Protein AF-A0A8T4HX37-F1 (afdb_monomer_lite)

Secondary structure (DSSP, 8-state):
----GGGGB-TTSPBPPHHHHHHHHHH-----TTSPPPPPPPP----THHHHHHHHHHHHHHHHHHTS-GGGGT---SS-----

pLDDT: mean 77.77, std 12.91, range [50.03, 96.44]

Structure (mmCIF, N/CA/C/O backbone):
data_AF-A0A8T4HX37-F1
#
_entry.id   AF-A0A8T4HX37-F1
#
loop_
_atom_site.group_PDB
_atom_site.id
_atom_site.type_symbol
_atom_site.label_atom_id
_atom_site.label_alt_id
_atom_site.label_comp_id
_atom_site.label_asym_id
_atom_site.label_entity_id
_atom_site.label_seq_id
_atom_site.pdbx_PDB_ins_code
_atom_site.Cartn_x
_atom_site.Cartn_y
_atom_site.Cartn_z
_atom_site.occupancy
_atom_site.B_iso_or_equiv
_atom_site.auth_seq_id
_atom_site.auth_comp_id
_atom_site.auth_asym_id
_atom_site.auth_atom_id
_atom_site.pdbx_PDB_model_num
ATOM 1 N N . LEU A 1 1 ? -29.249 11.894 20.168 1.00 52.62 1 LEU A N 1
ATOM 2 C CA . LEU A 1 1 ? -28.169 11.702 19.169 1.00 52.62 1 LEU A CA 1
ATOM 3 C C . LEU A 1 1 ? -27.000 10.994 19.847 1.00 52.62 1 LEU A C 1
ATOM 5 O O . LEU A 1 1 ? -26.135 11.686 20.343 1.00 52.62 1 LEU A O 1
ATOM 9 N N . GLY A 1 2 ? -27.035 9.659 19.911 1.00 63.44 2 GLY A N 1
ATOM 10 C CA . GLY A 1 2 ? -25.947 8.681 20.115 1.00 63.44 2 GLY A CA 1
ATOM 11 C C . GLY A 1 2 ? -24.730 8.895 21.033 1.00 63.44 2 GLY A C 1
ATOM 12 O O . GLY A 1 2 ? -24.086 7.899 21.292 1.00 63.44 2 GLY A O 1
ATOM 13 N N . ALA A 1 3 ? -24.357 10.080 21.506 1.00 66.75 3 ALA A N 1
ATOM 14 C CA . ALA A 1 3 ? -23.234 10.289 22.415 1.00 66.75 3 ALA A CA 1
ATOM 15 C C . ALA A 1 3 ? -23.587 11.393 23.415 1.00 66.75 3 ALA A C 1
ATOM 17 O O . ALA A 1 3 ? -23.942 12.507 23.018 1.00 66.75 3 ALA A O 1
ATOM 18 N N . SER A 1 4 ? -23.499 11.072 24.703 1.00 69.56 4 SER A N 1
ATOM 19 C CA . SER A 1 4 ? -23.677 12.018 25.801 1.00 69.56 4 SER A CA 1
ATOM 20 C C . SER A 1 4 ? -22.457 12.937 25.942 1.00 69.56 4 SER A C 1
ATOM 22 O O . SER A 1 4 ? -21.331 12.583 25.590 1.00 69.56 4 SER A O 1
ATOM 24 N N . GLU A 1 5 ? -22.664 14.146 26.464 1.00 69.44 5 GLU A N 1
ATOM 25 C CA . GLU A 1 5 ? -21.580 15.114 26.691 1.00 69.44 5 GLU A CA 1
ATOM 26 C C . GLU A 1 5 ? -20.527 14.585 27.684 1.00 69.44 5 GLU A C 1
ATOM 28 O O . GLU A 1 5 ? -19.330 14.828 27.519 1.00 69.44 5 GLU A O 1
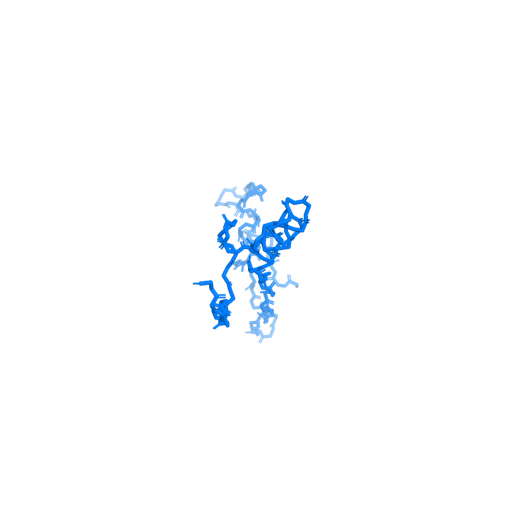ATOM 33 N N . SER A 1 6 ? -20.951 13.761 28.646 1.00 72.31 6 SER A N 1
ATOM 34 C CA . SER A 1 6 ? -20.078 13.078 29.607 1.00 72.31 6 SER A CA 1
ATOM 35 C C . SER A 1 6 ? -19.097 12.104 28.952 1.00 72.31 6 SER A C 1
ATOM 37 O O . SER A 1 6 ? -18.023 11.864 29.501 1.00 72.31 6 SER A O 1
ATOM 39 N N . ALA A 1 7 ? -19.382 11.586 27.751 1.00 71.00 7 ALA A N 1
ATOM 40 C CA . ALA A 1 7 ? -18.429 10.756 27.013 1.00 71.00 7 ALA A CA 1
ATOM 41 C C . ALA A 1 7 ? -17.131 11.516 26.665 1.00 71.00 7 ALA A C 1
ATOM 43 O O . ALA A 1 7 ? -16.061 10.908 26.515 1.00 71.00 7 ALA A O 1
ATOM 44 N N . PHE A 1 8 ? -17.204 12.848 26.600 1.00 75.12 8 PHE A N 1
ATOM 45 C CA . PHE A 1 8 ? -16.109 13.748 26.240 1.00 75.12 8 PHE A CA 1
ATOM 46 C C . PHE A 1 8 ? -15.470 14.458 27.442 1.00 75.12 8 PHE A C 1
ATOM 48 O O . PHE A 1 8 ? -14.581 15.286 27.243 1.00 75.12 8 PHE A O 1
ATOM 55 N N . GLN A 1 9 ? -15.872 14.115 28.669 1.00 82.75 9 GLN A N 1
ATOM 56 C CA . GLN A 1 9 ? -15.330 14.678 29.906 1.00 82.75 9 GLN A CA 1
ATOM 57 C C . GLN A 1 9 ? -14.559 13.617 30.715 1.00 82.75 9 GLN A C 1
ATOM 59 O O . GLN A 1 9 ? -14.857 12.420 30.627 1.00 82.75 9 GLN A O 1
ATOM 64 N N . ASP A 1 10 ? -13.515 14.031 31.434 1.00 76.06 10 ASP A N 1
ATOM 65 C CA . ASP A 1 10 ? -12.795 13.200 32.409 1.00 76.06 10 ASP A CA 1
ATOM 66 C C . ASP A 1 10 ? -13.562 13.090 33.746 1.00 76.06 10 ASP A C 1
ATOM 68 O O . ASP A 1 10 ? -14.683 13.585 33.877 1.00 76.06 10 ASP A O 1
ATOM 72 N N . ALA A 1 11 ? -12.995 12.386 34.732 1.00 78.31 11 ALA A N 1
ATOM 73 C CA . ALA A 1 11 ? -13.651 12.167 36.027 1.00 78.31 11 ALA A CA 1
ATOM 74 C C . ALA A 1 11 ? -13.832 13.469 36.831 1.00 78.31 11 ALA A C 1
ATOM 76 O O . ALA A 1 11 ? -14.683 13.547 37.718 1.00 78.31 11 ALA A O 1
ATOM 77 N N . GLU A 1 12 ? -13.052 14.491 36.496 1.00 80.62 12 GLU A N 1
ATOM 78 C CA . GLU A 1 12 ? -13.040 15.815 37.095 1.00 80.62 12 GLU A CA 1
ATOM 79 C C . GLU A 1 12 ? -13.908 16.823 36.313 1.00 80.62 12 GLU A C 1
ATOM 81 O O . GLU A 1 12 ? -14.057 17.968 36.745 1.00 80.62 12 GLU A O 1
ATOM 86 N N . GLY A 1 13 ? -14.517 16.404 35.197 1.00 78.19 13 GLY A N 1
ATOM 87 C CA . GLY A 1 13 ? -15.403 17.218 34.363 1.00 78.19 13 GLY A CA 1
ATOM 88 C C . GLY A 1 13 ? -14.692 18.076 33.311 1.00 78.19 13 GLY A C 1
ATOM 89 O O . GLY A 1 13 ? -15.338 18.900 32.661 1.00 78.19 13 GLY A O 1
ATOM 90 N N . ASN A 1 14 ? -13.383 17.909 33.108 1.00 81.62 14 ASN A N 1
ATOM 91 C CA . ASN A 1 14 ? -12.653 18.627 32.067 1.00 81.62 14 ASN A CA 1
ATOM 92 C C . ASN A 1 14 ? -12.831 17.947 30.710 1.00 81.62 14 ASN A C 1
ATOM 94 O O . ASN A 1 14 ? -12.952 16.728 30.604 1.00 81.62 14 ASN A O 1
ATOM 98 N N . THR A 1 15 ? -12.791 18.738 29.639 1.00 79.06 15 THR A N 1
ATOM 99 C CA . THR A 1 15 ? -12.835 18.215 28.270 1.00 79.06 15 THR A CA 1
ATOM 100 C C . THR A 1 15 ? -11.610 17.349 27.977 1.00 79.06 15 THR A C 1
ATOM 102 O O . THR A 1 15 ? -10.478 17.827 28.095 1.00 79.06 15 THR A O 1
ATOM 105 N N . LYS A 1 16 ? -11.832 16.111 27.520 1.00 78.50 16 LYS A N 1
ATOM 106 C CA . LYS A 1 16 ? -10.772 15.218 27.028 1.00 78.50 16 LYS A CA 1
ATOM 107 C C . LYS A 1 16 ? -10.018 15.862 25.868 1.00 78.50 16 LYS A C 1
ATOM 109 O O . LYS A 1 16 ? -10.585 16.629 25.086 1.00 78.50 16 LYS A O 1
ATOM 114 N N . SER A 1 17 ? -8.742 15.516 25.709 1.00 79.69 17 SER A N 1
ATOM 115 C CA . SER A 1 17 ? -7.941 16.027 24.595 1.00 79.69 17 SER A CA 1
ATOM 116 C C . SER A 1 17 ? -8.551 15.651 23.237 1.00 79.69 17 SER A C 1
ATOM 118 O O . SER A 1 17 ? -9.332 14.702 23.112 1.00 79.69 17 SER A O 1
ATOM 120 N N . ALA A 1 18 ? -8.171 16.369 22.176 1.00 69.94 18 ALA A N 1
ATOM 121 C CA . ALA A 1 18 ? -8.657 16.091 20.821 1.00 69.94 18 ALA A CA 1
ATOM 122 C C . ALA A 1 18 ? -8.342 14.653 20.356 1.00 69.94 18 ALA A C 1
ATOM 124 O O . ALA A 1 18 ? -9.144 14.039 19.655 1.00 69.94 18 ALA A O 1
ATOM 125 N N . TRP A 1 19 ? -7.202 14.099 20.783 1.00 63.19 19 TRP A N 1
ATOM 126 C CA . TRP A 1 19 ? -6.798 12.723 20.487 1.00 63.19 19 TRP A CA 1
ATOM 127 C C . TRP A 1 19 ? -7.668 11.693 21.221 1.00 63.19 19 TRP A C 1
ATOM 129 O O . TRP A 1 19 ? -8.194 10.767 20.605 1.00 63.19 19 TRP A O 1
ATOM 139 N N . GLU A 1 20 ? -7.893 11.891 22.521 1.00 64.44 20 GLU A N 1
ATOM 140 C CA . GLU A 1 20 ? -8.768 11.028 23.326 1.00 64.44 20 GLU A CA 1
ATOM 141 C C . GLU A 1 20 ? -10.225 11.102 22.858 1.00 64.44 20 GLU A C 1
ATOM 143 O O . GLU A 1 20 ? -10.919 10.091 22.821 1.00 64.44 20 GLU A O 1
ATOM 148 N N . THR A 1 21 ? -10.672 12.280 22.426 1.00 65.56 21 THR A N 1
ATOM 149 C CA . THR A 1 21 ? -11.997 12.507 21.835 1.00 65.56 21 THR A CA 1
ATOM 150 C C . THR A 1 21 ? -12.158 11.789 20.494 1.00 65.56 21 THR A C 1
ATOM 152 O O . THR A 1 21 ? -13.217 11.225 20.214 1.00 65.56 21 THR A O 1
ATOM 155 N N . TYR A 1 22 ? -11.115 11.774 19.659 1.00 63.09 22 TYR A N 1
ATOM 156 C CA . TYR A 1 22 ? -11.123 11.072 18.376 1.00 63.09 22 TYR A CA 1
ATOM 157 C C . TYR A 1 22 ? -11.231 9.552 18.555 1.00 63.09 22 TYR A C 1
ATOM 159 O O . TYR A 1 22 ? -12.059 8.919 17.902 1.00 63.09 22 TYR A O 1
ATOM 167 N N . ILE A 1 23 ? -10.461 8.978 19.486 1.00 64.38 23 ILE A N 1
ATOM 168 C CA . ILE A 1 23 ? -10.571 7.556 19.848 1.00 64.38 23 ILE A CA 1
ATOM 169 C C . ILE A 1 23 ? -11.929 7.276 20.517 1.00 64.38 23 ILE A C 1
ATOM 171 O O . ILE A 1 23 ? -12.599 6.298 20.185 1.00 64.38 23 ILE A O 1
ATOM 175 N N . GLY A 1 24 ? -12.375 8.162 21.412 1.00 59.12 24 GLY A N 1
ATOM 176 C CA . GLY A 1 24 ? -13.634 8.047 22.148 1.00 59.12 24 GLY A CA 1
ATOM 177 C C . GLY A 1 24 ? -14.878 8.077 21.262 1.00 59.12 24 GLY A C 1
ATOM 178 O O . GLY A 1 24 ? -15.830 7.358 21.541 1.00 59.12 24 GLY A O 1
ATOM 179 N N . ARG A 1 25 ? -14.865 8.811 20.141 1.00 59.97 25 ARG A N 1
ATOM 180 C CA . ARG A 1 25 ? -15.975 8.849 19.166 1.00 59.97 25 ARG A CA 1
ATOM 181 C C . A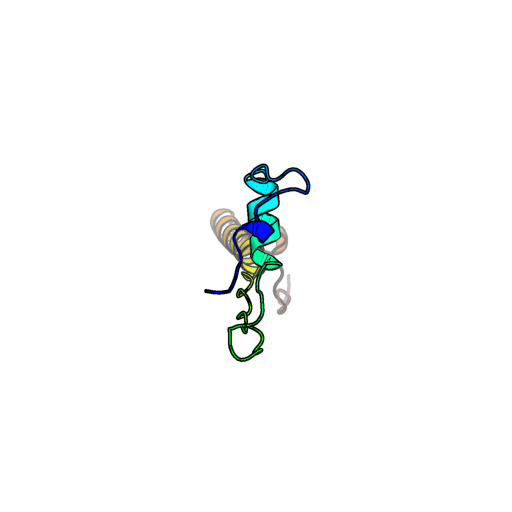RG A 1 25 ? -16.355 7.483 18.594 1.00 59.97 25 ARG A C 1
ATOM 183 O O . ARG A 1 25 ? -17.503 7.302 18.206 1.00 59.97 25 ARG A O 1
ATOM 190 N N . VAL A 1 26 ? -15.418 6.537 18.542 1.00 58.47 26 VAL A N 1
ATOM 191 C CA . VAL A 1 26 ? -15.677 5.165 18.076 1.00 58.47 26 VAL A CA 1
ATOM 192 C C . VAL A 1 26 ? -16.407 4.336 19.144 1.00 58.47 26 VAL A C 1
ATOM 194 O O . VAL A 1 26 ? -17.142 3.414 18.807 1.00 58.47 26 VAL A O 1
ATOM 197 N N . LEU A 1 27 ? -16.236 4.680 20.425 1.00 59.47 27 LEU A N 1
ATOM 198 C CA . LEU A 1 27 ? -16.741 3.928 21.582 1.00 59.47 27 LEU A CA 1
ATOM 199 C C . LEU A 1 27 ? -17.939 4.594 22.283 1.00 59.47 27 LEU A C 1
ATOM 201 O O . LEU A 1 27 ? -18.622 3.939 23.062 1.00 59.47 27 LEU A O 1
ATOM 205 N N . ALA A 1 28 ? -18.201 5.874 22.017 1.00 63.28 28 ALA A N 1
ATOM 206 C CA . ALA A 1 28 ? -19.204 6.692 22.705 1.00 63.28 28 ALA A CA 1
ATOM 207 C C . ALA A 1 28 ? -20.641 6.520 22.183 1.00 63.28 28 ALA A C 1
ATOM 209 O O . ALA A 1 28 ? -21.492 7.349 22.491 1.00 63.28 28 ALA A O 1
ATOM 210 N N . LEU A 1 29 ? -20.915 5.497 21.368 1.00 65.69 29 LEU A N 1
ATOM 211 C CA . LEU A 1 29 ? -22.254 5.261 20.836 1.00 65.69 29 LEU A CA 1
ATOM 212 C C . LEU A 1 29 ? -23.138 4.585 21.885 1.00 65.69 29 LEU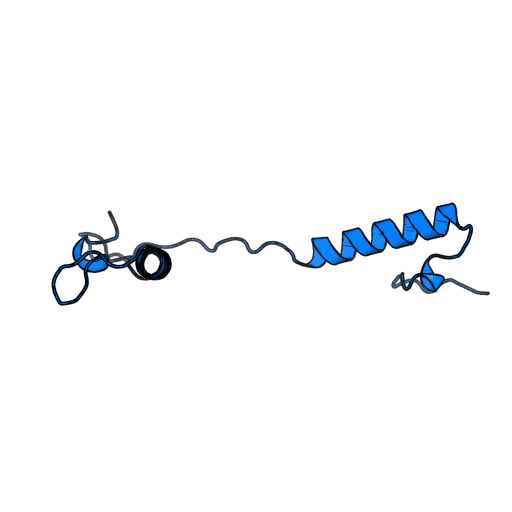 A C 1
ATOM 214 O O . LEU A 1 29 ? -23.083 3.374 22.092 1.00 65.69 29 LEU A O 1
ATOM 218 N N . GLU A 1 30 ? -23.945 5.395 22.555 1.00 64.12 30 GLU A N 1
ATOM 219 C CA . GLU A 1 30 ? -24.922 4.984 23.557 1.00 64.12 30 GLU A CA 1
ATOM 220 C C . GLU A 1 30 ? -26.245 4.556 22.912 1.00 64.12 30 GLU A C 1
ATOM 222 O O . GLU A 1 30 ? -26.570 4.941 21.786 1.00 64.12 30 GLU A O 1
ATOM 227 N N . ARG A 1 31 ? -27.021 3.746 23.643 1.00 65.25 31 ARG A N 1
ATOM 228 C CA . ARG A 1 31 ? -28.374 3.338 23.239 1.00 65.25 31 ARG A CA 1
ATOM 229 C C . ARG A 1 31 ? -29.282 4.563 23.083 1.00 65.25 31 ARG A C 1
ATOM 231 O O . ARG A 1 31 ? -29.122 5.537 23.814 1.00 65.25 31 ARG A O 1
ATOM 238 N N . ASP A 1 32 ? -30.215 4.518 22.137 1.00 67.00 32 ASP A N 1
ATOM 239 C CA . ASP A 1 32 ? -31.235 5.561 21.997 1.00 67.00 32 ASP A CA 1
ATOM 240 C C . ASP A 1 32 ? -32.292 5.502 23.119 1.00 67.00 32 ASP A C 1
ATOM 242 O O . ASP A 1 32 ? -32.232 4.651 24.010 1.00 67.00 32 ASP A O 1
ATOM 246 N N . GLU A 1 33 ? -33.243 6.442 23.101 1.00 68.25 33 GLU A N 1
ATOM 247 C CA . GLU A 1 33 ? -34.289 6.591 24.128 1.00 68.25 33 GLU A CA 1
ATOM 248 C C . GLU A 1 33 ? -35.188 5.346 24.265 1.00 68.25 33 GLU A C 1
ATOM 250 O O . GLU A 1 33 ? -35.768 5.127 25.327 1.00 68.25 33 GLU A O 1
ATOM 255 N N . ASP A 1 34 ? -35.229 4.494 23.236 1.00 75.06 34 ASP A N 1
ATOM 256 C CA . ASP A 1 34 ? -35.981 3.237 23.198 1.00 75.06 34 ASP A CA 1
ATOM 257 C C . ASP A 1 34 ? -35.114 2.013 23.574 1.00 75.06 34 ASP A C 1
ATOM 259 O O . ASP A 1 34 ? -35.573 0.868 23.545 1.00 75.06 34 ASP A O 1
ATOM 263 N N . GLY A 1 35 ? -33.850 2.230 23.955 1.00 70.06 35 GLY A N 1
ATOM 264 C CA . GLY A 1 35 ? -32.912 1.186 24.368 1.00 70.06 35 GLY A CA 1
ATOM 265 C C . GLY A 1 35 ? -32.216 0.458 23.213 1.00 70.06 35 GLY A C 1
ATOM 266 O O . GLY A 1 35 ? -31.507 -0.532 23.457 1.00 70.06 35 GLY A O 1
ATOM 267 N N . GLN A 1 36 ? -32.359 0.934 21.976 1.00 72.62 36 GLN A N 1
ATOM 268 C CA . GLN A 1 36 ? -31.766 0.321 20.791 1.00 72.62 36 GLN A CA 1
ATOM 269 C C . GLN A 1 36 ? -30.308 0.753 20.634 1.00 72.62 36 GLN A C 1
ATOM 271 O O . GLN A 1 36 ? -29.938 1.901 20.866 1.00 72.62 36 GLN A O 1
ATOM 276 N N . VAL A 1 37 ? -29.442 -0.187 20.248 1.00 70.00 37 VAL A N 1
ATOM 277 C CA . VAL A 1 37 ? -28.022 0.103 20.008 1.00 70.00 37 VAL A CA 1
ATOM 278 C C . VAL A 1 37 ? -27.871 0.739 18.620 1.00 70.00 37 VAL A C 1
ATOM 280 O O . VAL A 1 37 ? -28.327 0.134 17.642 1.00 70.00 37 VAL A O 1
ATOM 283 N N . PRO A 1 38 ? -27.207 1.903 18.485 1.00 69.06 38 PRO A N 1
ATOM 284 C CA . PRO A 1 38 ? -26.924 2.484 17.181 1.00 69.06 38 PRO A CA 1
ATOM 285 C C . PRO A 1 38 ? -26.078 1.520 16.350 1.00 69.06 38 PRO A C 1
ATOM 287 O O . PRO A 1 38 ? -25.022 1.062 16.783 1.00 69.06 38 PRO A O 1
ATOM 290 N N . THR A 1 39 ? -26.529 1.211 15.137 1.00 70.75 39 THR A N 1
ATOM 291 C CA . THR A 1 39 ? -25.732 0.406 14.207 1.00 70.75 39 THR A CA 1
ATOM 292 C C . THR A 1 39 ? -24.713 1.306 13.515 1.00 70.75 39 THR A C 1
ATOM 294 O O . THR A 1 39 ? -25.091 2.239 12.808 1.00 70.75 39 THR A O 1
ATOM 297 N N . VAL A 1 40 ? -23.422 1.014 13.686 1.00 72.44 40 VAL A N 1
ATOM 298 C CA . VAL A 1 40 ? -22.358 1.599 12.858 1.00 72.44 40 VAL A CA 1
ATOM 299 C C . VAL A 1 40 ? -22.096 0.730 11.643 1.00 72.44 40 VAL A C 1
ATOM 301 O O . VAL A 1 40 ? -21.965 -0.488 11.749 1.00 72.44 40 VAL A O 1
ATOM 304 N N . GLY A 1 41 ? -22.018 1.362 10.474 1.00 76.06 41 GLY A N 1
ATOM 305 C CA . GLY A 1 41 ? -21.569 0.695 9.259 1.00 76.06 41 GLY A CA 1
ATOM 306 C C . GLY A 1 41 ? -20.053 0.463 9.282 1.00 76.06 41 GLY A C 1
ATOM 307 O O . GLY A 1 41 ? -19.323 1.245 9.899 1.00 76.06 41 GLY A O 1
ATOM 308 N N . PRO A 1 42 ? -19.551 -0.581 8.605 1.00 79.06 42 PRO A N 1
ATOM 309 C CA . PRO A 1 42 ? -18.119 -0.763 8.431 1.00 79.06 42 PRO A CA 1
ATOM 310 C C . PRO A 1 42 ? -17.535 0.373 7.581 1.00 79.06 42 PRO A C 1
ATOM 312 O O . PRO A 1 42 ? -18.105 0.760 6.559 1.00 79.06 42 PRO A O 1
ATOM 315 N N . PHE A 1 43 ? -16.354 0.866 7.955 1.00 80.12 43 PHE A N 1
ATOM 316 C CA . PHE A 1 43 ? -15.538 1.644 7.028 1.00 80.12 43 PHE A CA 1
ATOM 317 C C . PHE A 1 43 ? -14.969 0.689 5.984 1.00 80.12 43 PHE A C 1
ATOM 319 O O . PHE A 1 43 ? -14.354 -0.322 6.327 1.00 80.12 43 PHE A O 1
ATOM 326 N N . THR A 1 44 ? -15.175 0.992 4.704 1.00 84.38 44 THR A N 1
ATOM 327 C CA . THR A 1 44 ? -14.535 0.208 3.645 1.00 84.38 44 THR A CA 1
ATOM 328 C C . THR A 1 44 ? -13.039 0.491 3.697 1.00 84.38 44 THR A C 1
ATOM 330 O O . THR A 1 44 ? -12.612 1.621 3.462 1.00 84.38 44 THR A O 1
ATOM 333 N N . ALA A 1 45 ? -12.244 -0.520 4.047 1.00 83.75 45 ALA A N 1
ATOM 334 C CA . ALA A 1 45 ? -10.796 -0.406 4.001 1.00 83.75 45 ALA A CA 1
ATOM 335 C C . ALA A 1 45 ? -10.338 -0.247 2.543 1.00 83.75 45 ALA A C 1
ATOM 337 O O . ALA A 1 45 ? -10.868 -0.899 1.641 1.00 83.75 45 ALA A O 1
ATOM 338 N N . HIS A 1 46 ? -9.346 0.612 2.313 1.00 86.25 46 HIS A N 1
ATOM 339 C CA . HIS A 1 46 ? -8.715 0.716 1.001 1.00 86.25 46 HIS A CA 1
ATOM 340 C C . HIS A 1 46 ? -7.890 -0.538 0.692 1.00 86.25 46 HIS A C 1
ATOM 342 O O . HIS A 1 46 ? -7.236 -1.082 1.580 1.00 86.25 46 HIS A O 1
ATOM 348 N N . ASP A 1 47 ? -7.895 -0.964 -0.575 1.00 90.94 47 ASP A N 1
ATOM 349 C CA . ASP A 1 47 ? -7.074 -2.076 -1.061 1.00 90.94 47 ASP A CA 1
ATOM 350 C C . ASP A 1 47 ? -5.582 -1.670 -1.108 1.00 90.94 47 ASP A C 1
ATOM 352 O O . ASP A 1 47 ? -5.195 -0.857 -1.964 1.00 90.94 47 ASP A O 1
ATOM 356 N N . PRO A 1 48 ? -4.720 -2.240 -0.239 1.00 90.75 48 PRO A N 1
ATOM 357 C CA . PRO A 1 48 ? -3.293 -1.931 -0.225 1.00 90.75 48 PRO A CA 1
ATOM 358 C C . PRO A 1 48 ? -2.564 -2.421 -1.486 1.00 90.75 48 PRO A C 1
ATOM 360 O O . PRO A 1 48 ? -1.474 -1.933 -1.781 1.00 90.75 48 PRO A O 1
ATOM 363 N N . GLN A 1 49 ? -3.155 -3.319 -2.287 1.00 92.94 49 GLN A N 1
ATOM 364 C CA . GLN A 1 49 ? -2.568 -3.763 -3.559 1.00 92.94 49 GLN A CA 1
ATOM 365 C C . GLN A 1 49 ? -2.484 -2.641 -4.602 1.00 92.94 49 GLN A C 1
ATOM 367 O O . GLN A 1 49 ? -1.816 -2.778 -5.622 1.00 92.94 49 GLN A O 1
ATOM 372 N N . THR A 1 50 ? -3.131 -1.498 -4.371 1.00 90.75 50 THR A N 1
ATOM 373 C CA . THR A 1 50 ? -2.965 -0.318 -5.230 1.00 90.75 50 THR A CA 1
ATOM 374 C C . THR A 1 50 ? -1.499 0.125 -5.309 1.00 90.75 50 THR A C 1
ATOM 376 O O . THR A 1 50 ? -1.038 0.527 -6.375 1.00 90.75 50 THR A O 1
ATOM 379 N N . TYR A 1 51 ? -0.734 -0.002 -4.219 1.00 93.19 51 TYR A N 1
ATOM 380 C CA . TYR A 1 51 ? 0.667 0.426 -4.184 1.00 93.19 51 TYR A CA 1
ATOM 381 C C . TYR A 1 51 ? 1.587 -0.487 -5.000 1.00 93.19 51 TYR A C 1
ATOM 383 O O . TYR A 1 51 ? 2.448 0.001 -5.729 1.00 93.19 51 TYR A O 1
ATOM 391 N N . THR A 1 52 ? 1.381 -1.802 -4.932 1.00 92.12 52 THR A N 1
ATOM 392 C CA . THR A 1 52 ? 2.161 -2.778 -5.710 1.00 92.12 52 THR A CA 1
ATOM 393 C C . THR A 1 52 ? 1.862 -2.656 -7.205 1.00 92.12 52 THR A C 1
ATOM 395 O O . THR A 1 52 ? 2.789 -2.630 -8.010 1.00 92.12 52 THR A O 1
ATOM 398 N N . LYS A 1 53 ? 0.597 -2.414 -7.583 1.00 93.06 53 LYS A N 1
ATOM 399 C CA . LYS A 1 53 ? 0.195 -2.158 -8.981 1.00 93.06 53 LYS A CA 1
ATOM 400 C C . LYS A 1 53 ? 0.907 -0.952 -9.609 1.00 93.06 53 LYS A C 1
ATOM 402 O O . LYS A 1 53 ? 1.202 -0.970 -10.803 1.00 93.06 53 LYS A O 1
ATOM 407 N N . ILE A 1 54 ? 1.188 0.098 -8.831 1.00 95.19 54 ILE A N 1
ATOM 408 C CA . ILE A 1 54 ? 1.939 1.272 -9.313 1.00 95.19 54 ILE A CA 1
ATOM 409 C C . ILE A 1 54 ? 3.398 0.899 -9.606 1.00 95.19 54 ILE A C 1
ATOM 411 O O . ILE A 1 54 ? 3.947 1.309 -10.628 1.00 95.19 54 ILE A O 1
ATOM 415 N N . ILE A 1 55 ? 4.020 0.099 -8.739 1.00 94.50 55 ILE A N 1
ATOM 416 C CA . ILE A 1 55 ? 5.399 -0.372 -8.927 1.00 94.50 55 ILE A CA 1
ATOM 417 C C . ILE A 1 55 ? 5.489 -1.250 -10.182 1.00 94.50 55 ILE A C 1
ATOM 419 O O . ILE A 1 55 ? 6.370 -1.033 -11.015 1.00 94.50 55 ILE A O 1
ATOM 423 N N . ASP A 1 56 ? 4.532 -2.160 -10.375 1.00 93.25 56 ASP A N 1
ATOM 424 C CA . ASP A 1 56 ? 4.449 -3.010 -11.568 1.00 93.25 56 ASP A CA 1
ATOM 425 C C . ASP A 1 56 ? 4.318 -2.192 -12.858 1.00 93.25 56 ASP A C 1
ATOM 427 O O . ASP A 1 56 ? 4.958 -2.495 -13.870 1.00 93.25 56 ASP A O 1
ATOM 431 N N . LEU A 1 57 ? 3.512 -1.124 -12.834 1.00 94.62 57 LEU A N 1
ATOM 432 C CA . LEU A 1 57 ? 3.386 -0.204 -13.962 1.00 94.62 57 LEU A CA 1
ATOM 433 C C . LEU A 1 57 ? 4.735 0.441 -14.302 1.00 94.62 57 LEU A C 1
ATOM 435 O O . LEU A 1 57 ? 5.134 0.448 -15.468 1.00 94.62 57 LEU A O 1
ATOM 439 N N . TYR A 1 58 ? 5.458 0.948 -13.302 1.00 95.69 58 TYR A N 1
ATOM 440 C CA . TYR A 1 58 ? 6.768 1.557 -13.528 1.00 95.69 58 TYR A CA 1
ATOM 441 C C . TYR A 1 58 ? 7.808 0.555 -14.020 1.00 95.69 58 TYR A C 1
ATOM 443 O O . TYR A 1 58 ? 8.565 0.889 -14.932 1.00 95.69 58 TYR A O 1
ATOM 451 N N . ALA A 1 59 ? 7.815 -0.674 -13.500 1.00 94.38 59 ALA A N 1
ATOM 452 C CA . ALA A 1 59 ? 8.697 -1.728 -13.988 1.00 94.38 59 ALA A CA 1
ATOM 453 C C . ALA A 1 59 ? 8.469 -1.988 -15.487 1.00 94.38 59 ALA A C 1
ATOM 455 O O . ALA A 1 59 ? 9.420 -2.027 -16.263 1.00 94.38 59 ALA A O 1
ATOM 456 N N . ARG A 1 60 ? 7.211 -2.059 -15.939 1.00 93.19 60 ARG A N 1
ATOM 457 C CA . ARG A 1 60 ? 6.884 -2.226 -17.367 1.00 93.19 60 ARG A CA 1
ATOM 458 C C . ARG A 1 60 ? 7.291 -1.022 -18.221 1.00 93.19 60 ARG A C 1
ATOM 460 O O . ARG A 1 60 ? 7.815 -1.203 -19.321 1.00 93.19 60 ARG A O 1
ATOM 467 N N . ILE A 1 61 ? 7.071 0.200 -17.731 1.00 96.44 61 ILE A N 1
ATOM 468 C CA . ILE A 1 61 ? 7.487 1.424 -18.433 1.00 96.44 61 ILE A CA 1
ATOM 469 C C . ILE A 1 61 ? 9.009 1.439 -18.595 1.00 96.44 61 ILE A C 1
ATOM 471 O O . ILE A 1 61 ? 9.498 1.606 -19.709 1.00 96.44 61 ILE A O 1
ATOM 475 N N . MET A 1 62 ? 9.759 1.212 -17.515 1.00 96.12 62 MET A N 1
ATOM 476 C CA . MET A 1 62 ? 11.221 1.192 -17.557 1.00 96.12 62 MET A CA 1
ATOM 477 C C . MET A 1 62 ? 11.758 0.079 -18.457 1.00 96.12 62 MET A C 1
ATOM 479 O O . MET A 1 62 ? 12.637 0.342 -19.270 1.00 96.12 62 MET A O 1
ATOM 483 N N . ALA A 1 63 ? 11.193 -1.128 -18.381 1.00 95.19 63 ALA A N 1
ATOM 484 C CA . ALA A 1 63 ? 11.529 -2.237 -19.274 1.00 95.19 63 ALA A CA 1
ATOM 485 C C . ALA A 1 63 ? 11.388 -1.841 -20.754 1.00 95.19 63 ALA A C 1
ATOM 487 O O . ALA A 1 63 ? 12.291 -2.078 -21.553 1.00 95.19 63 ALA A O 1
ATOM 488 N N . THR A 1 64 ? 10.298 -1.142 -21.092 1.00 95.25 64 THR A N 1
ATOM 489 C CA . THR A 1 64 ? 10.047 -0.629 -22.448 1.00 95.25 64 THR A CA 1
ATOM 490 C C . THR A 1 64 ? 11.098 0.397 -22.873 1.00 95.25 64 THR A C 1
ATOM 492 O O . THR A 1 64 ? 11.602 0.325 -23.988 1.00 95.25 64 THR A O 1
ATOM 495 N N . GLN A 1 65 ? 11.453 1.340 -21.994 1.00 96.25 65 GLN A N 1
ATOM 496 C CA . GLN A 1 65 ? 12.460 2.364 -22.300 1.00 96.25 65 GLN A CA 1
ATOM 497 C C . GLN A 1 65 ? 13.873 1.784 -22.443 1.00 96.25 65 GLN A C 1
ATOM 499 O O . GLN A 1 65 ? 14.664 2.279 -23.240 1.00 96.25 65 GLN A O 1
ATOM 504 N N . LEU A 1 66 ? 14.191 0.737 -21.679 1.00 95.69 66 LEU A N 1
ATOM 505 C CA . LEU A 1 66 ? 15.494 0.071 -21.704 1.00 95.69 66 LEU A CA 1
ATOM 506 C C . LEU A 1 66 ? 15.594 -1.020 -22.780 1.00 95.69 66 LEU A C 1
ATOM 508 O O . LEU A 1 66 ? 16.688 -1.518 -23.030 1.00 95.69 66 LEU A O 1
ATOM 512 N N . GLY A 1 67 ? 14.477 -1.408 -23.403 1.00 93.94 67 GLY A N 1
ATOM 513 C CA . GLY A 1 67 ? 14.436 -2.512 -24.363 1.00 93.94 67 GLY A CA 1
ATOM 514 C C . GLY A 1 67 ? 14.723 -3.879 -23.735 1.00 93.94 67 GLY A C 1
ATOM 515 O O . GLY A 1 67 ? 15.199 -4.778 -24.422 1.00 93.94 67 GLY A O 1
ATOM 516 N N . LEU A 1 68 ? 14.462 -4.035 -22.434 1.00 92.06 68 LEU A N 1
ATOM 517 C CA . LEU A 1 68 ? 14.714 -5.269 -21.690 1.00 92.06 68 LEU A CA 1
ATOM 518 C C . LEU A 1 68 ? 13.395 -5.937 -21.282 1.00 92.06 68 LEU A C 1
ATOM 520 O O . LEU A 1 6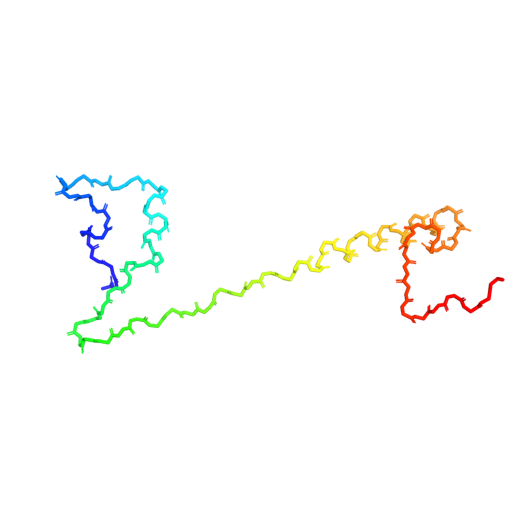8 ? 12.404 -5.246 -21.037 1.00 92.06 68 LEU A O 1
ATOM 524 N N . PRO A 1 69 ? 13.364 -7.270 -21.138 1.00 90.50 69 PRO A N 1
ATOM 525 C CA . PRO A 1 69 ? 12.224 -7.959 -20.548 1.00 90.50 69 PRO A CA 1
ATOM 526 C C . PRO A 1 69 ? 11.897 -7.465 -19.118 1.00 90.50 69 PRO A C 1
ATOM 528 O O . PRO A 1 69 ? 12.806 -7.328 -18.296 1.00 90.50 69 PRO A O 1
ATOM 531 N N . PRO A 1 70 ? 10.611 -7.264 -18.758 1.00 88.38 70 PRO A N 1
ATOM 532 C CA . PRO A 1 70 ? 10.209 -6.767 -17.435 1.00 88.38 70 PRO A CA 1
ATOM 533 C C . PRO A 1 70 ? 10.667 -7.602 -16.230 1.00 88.38 70 PRO A C 1
ATOM 535 O O . PRO A 1 70 ? 10.842 -7.053 -15.143 1.00 88.38 70 PRO A O 1
ATOM 538 N N . HIS A 1 71 ? 10.896 -8.906 -16.405 1.00 90.06 71 HIS A N 1
ATOM 539 C CA . HIS A 1 71 ? 11.343 -9.783 -15.319 1.00 90.06 71 HIS A CA 1
ATOM 540 C C . HIS A 1 71 ? 12.754 -9.448 -14.815 1.00 90.06 71 HIS A C 1
ATOM 542 O O . HIS A 1 71 ? 13.048 -9.691 -13.647 1.00 90.06 71 HIS A O 1
ATOM 548 N N . TYR A 1 72 ? 13.592 -8.791 -15.630 1.00 90.25 72 TYR A N 1
ATOM 549 C CA . TYR A 1 72 ? 14.866 -8.228 -15.166 1.00 90.25 72 TYR A CA 1
ATOM 550 C C . TYR A 1 72 ? 14.689 -7.085 -14.157 1.00 90.25 72 TYR A C 1
ATOM 552 O O . TYR A 1 72 ? 15.621 -6.767 -13.423 1.00 90.25 72 TYR A O 1
ATOM 560 N N . LEU A 1 73 ? 13.498 -6.483 -14.088 1.00 91.25 73 LEU A N 1
ATOM 561 C CA . LEU A 1 73 ? 13.130 -5.456 -13.111 1.00 91.25 73 LEU A CA 1
ATOM 562 C C . LEU A 1 73 ? 12.276 -6.023 -11.964 1.00 91.25 73 LEU A C 1
ATOM 564 O O . LEU A 1 73 ? 11.607 -5.270 -11.262 1.00 91.25 73 LEU A O 1
ATOM 568 N N . GLY A 1 74 ? 12.273 -7.349 -11.780 1.00 87.44 74 GLY A N 1
ATOM 569 C CA . GLY A 1 74 ? 11.515 -8.024 -10.724 1.00 87.44 74 GLY A CA 1
ATOM 570 C C . GLY A 1 74 ? 10.015 -8.158 -11.002 1.00 87.44 74 GLY A C 1
ATOM 571 O O . GLY A 1 74 ? 9.293 -8.690 -10.161 1.00 87.44 74 GLY A O 1
ATOM 572 N N . TYR A 1 75 ? 9.536 -7.723 -12.174 1.00 86.62 75 TYR A N 1
ATOM 573 C CA . TYR A 1 75 ? 8.145 -7.911 -12.571 1.00 86.62 75 TYR A CA 1
ATOM 574 C C . TYR A 1 75 ? 7.916 -9.345 -13.055 1.00 86.62 75 TYR A C 1
ATOM 576 O O . TYR A 1 75 ? 8.390 -9.734 -14.124 1.00 86.62 75 TYR A O 1
ATOM 584 N N . THR A 1 76 ? 7.167 -10.130 -12.284 1.00 80.06 76 THR A N 1
ATOM 585 C CA . THR A 1 76 ? 6.796 -11.500 -12.655 1.00 80.06 76 THR A CA 1
ATOM 586 C C . THR A 1 76 ? 5.301 -11.575 -12.941 1.00 80.06 76 THR A C 1
ATOM 588 O O . THR A 1 76 ? 4.483 -10.975 -12.247 1.00 80.06 76 THR A O 1
ATOM 591 N N . THR A 1 77 ? 4.941 -12.277 -14.010 1.00 72.62 77 THR A N 1
ATOM 592 C CA . THR A 1 77 ? 3.559 -12.664 -14.302 1.00 72.62 77 THR A CA 1
ATOM 593 C C . THR A 1 77 ? 3.362 -14.121 -13.934 1.00 72.62 77 THR A C 1
ATOM 595 O O . THR A 1 77 ? 4.289 -14.916 -14.075 1.00 72.62 77 THR A O 1
ATOM 598 N N .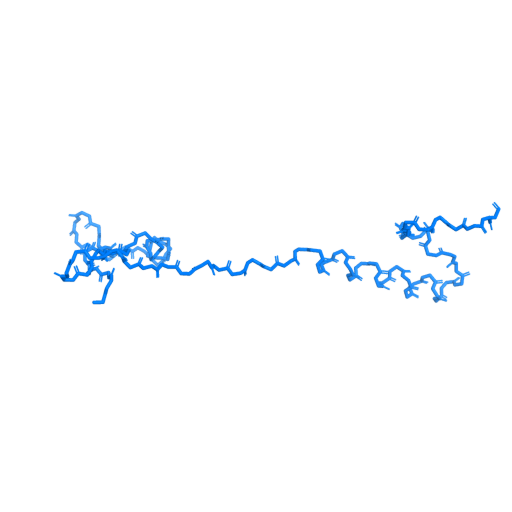 ASP A 1 78 ? 2.132 -14.495 -13.584 1.00 66.19 78 ASP A N 1
ATOM 599 C CA . ASP A 1 78 ? 1.750 -15.906 -13.410 1.00 66.19 78 ASP A CA 1
ATOM 600 C C . ASP A 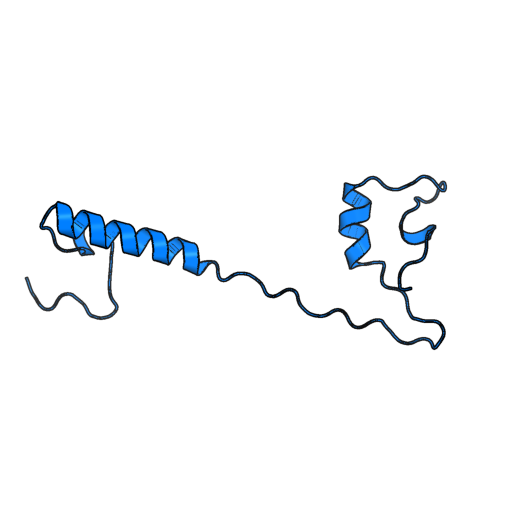1 78 ? 1.984 -16.742 -14.681 1.00 66.19 78 ASP A C 1
ATOM 602 O O . ASP A 1 78 ? 2.096 -17.964 -14.620 1.00 66.19 78 ASP A O 1
ATOM 606 N N . ASN A 1 79 ? 2.085 -16.083 -15.840 1.00 64.19 79 ASN A N 1
ATOM 607 C CA . ASN A 1 79 ? 2.559 -16.696 -17.069 1.00 64.19 79 ASN A CA 1
ATOM 608 C C . ASN A 1 79 ? 4.083 -16.503 -17.172 1.00 64.19 79 ASN A C 1
ATOM 610 O O . ASN A 1 79 ? 4.506 -15.379 -17.468 1.00 64.19 79 ASN A O 1
ATOM 614 N N . PRO A 1 80 ? 4.919 -17.524 -16.909 1.00 61.19 80 PRO A N 1
ATOM 615 C CA . PRO A 1 80 ? 6.360 -17.390 -17.076 1.00 61.19 80 PRO A CA 1
ATOM 616 C C . PRO A 1 80 ? 6.677 -16.979 -18.516 1.00 61.19 80 PRO A C 1
ATOM 618 O O . PRO A 1 80 ? 5.980 -17.381 -19.451 1.00 61.19 80 PRO A O 1
ATOM 621 N N . ALA A 1 81 ? 7.723 -16.169 -18.701 1.00 60.66 81 ALA A N 1
ATOM 622 C CA . ALA A 1 81 ? 8.218 -15.867 -20.037 1.00 60.66 81 ALA A CA 1
ATOM 623 C C . ALA A 1 81 ? 8.577 -17.198 -20.708 1.00 60.66 81 ALA A C 1
ATOM 625 O O . ALA A 1 81 ? 9.471 -17.915 -20.261 1.00 60.66 81 ALA A O 1
ATOM 626 N N . SER A 1 82 ? 7.806 -17.573 -21.722 1.00 65.62 82 SER A N 1
ATOM 627 C CA . SER A 1 82 ? 8.022 -18.792 -22.481 1.00 65.62 82 SER A CA 1
ATOM 628 C C . SER A 1 82 ? 9.301 -18.627 -23.302 1.00 65.62 82 SER A C 1
ATOM 630 O O . SER A 1 82 ? 9.241 -18.102 -24.407 1.00 65.62 82 SER A O 1
ATOM 632 N N . ALA A 1 83 ? 10.409 -19.089 -22.718 1.00 56.12 83 ALA A N 1
ATOM 633 C CA . ALA A 1 83 ? 11.743 -19.261 -23.292 1.00 56.12 83 ALA A CA 1
ATOM 634 C C . ALA A 1 83 ? 12.542 -17.982 -23.628 1.00 56.12 83 ALA A C 1
ATOM 636 O O . ALA A 1 83 ? 12.194 -17.226 -24.534 1.00 56.12 83 ALA A O 1
ATOM 637 N N . ASP A 1 84 ? 13.664 -17.825 -22.920 1.00 50.03 84 ASP A N 1
ATOM 638 C CA . ASP A 1 84 ? 14.990 -17.640 -23.530 1.00 50.03 84 ASP A CA 1
ATOM 639 C C . ASP A 1 84 ? 15.796 -18.912 -23.198 1.00 50.03 84 ASP A C 1
ATOM 641 O O . ASP A 1 84 ? 15.719 -19.332 -22.014 1.00 50.03 84 ASP A O 1
#

Radius of gyration: 26.01 Å; chains: 1; bounding box: 52×38×62 Å

Foldseek 3Di:
DFADPVLQADPVGDGDDPVSVVVSVVVRGAADPVRHGDDDDDDDDDDPCVVVVVVLVVLVVVCVVVVHDSVVVVNDDPDHDPDD

Sequence (84 aa):
LGASESAFQDAEGNTKSAWETYIGRVLALERDEDGQVPTVGPFTAHDPQTYTKIIDLYARIMATQLGLPPHYLGYTTDNPASAD